Protein AF-A0A835X5H1-F1 (afdb_monomer_lite)

Secondary s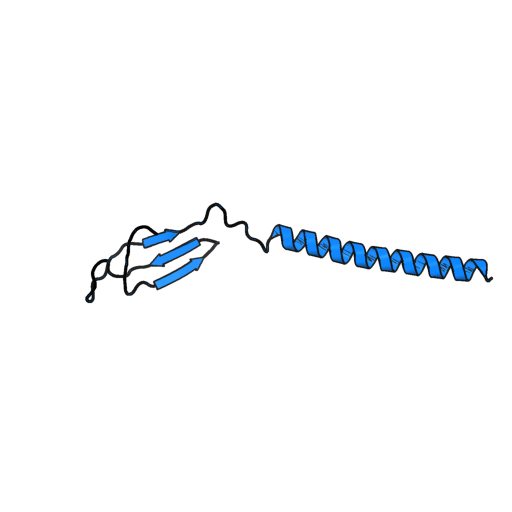tructure (DSSP, 8-state):
--S--BS-EEEEETTEEEEE--BSSTTT-----EEEEE-TT---TTSHHHHHHHHHHHHHHHHHHHHHHHHHHHHHHHT-

Sequence (80 aa):
MPTARHGLGSATVNDRIYVIGGGVVPGLSVSGLNESYYNANYISEFGLTSILVLSFGIGVTIYLLKKYQKQISMSIAENS

Foldseek 3Di:
DPQDFPPWDWDDDPQKIKIAWGASDPDPHIDRDIDIDHDPPPDVCCPVVVVVVVVVVVVVVVVVVVVVVVVVVVVVVVVD

Radius of gyration: 27.89 Å; chains: 1; bounding box: 55×16×74 Å

Structure (mmCIF, N/CA/C/O backbone):
data_AF-A0A835X5H1-F1
#
_entry.id   AF-A0A835X5H1-F1
#
loop_
_atom_site.group_PDB
_atom_site.id
_atom_site.type_symbol
_atom_site.label_atom_id
_atom_site.label_alt_id
_atom_site.label_comp_id
_atom_site.label_asym_id
_atom_site.label_entity_id
_atom_site.label_seq_id
_atom_site.pdbx_PDB_ins_code
_atom_site.Cartn_x
_atom_site.Cartn_y
_atom_site.Cartn_z
_atom_site.occupancy
_atom_site.B_iso_or_equiv
_atom_site.auth_seq_id
_atom_site.auth_comp_id
_atom_site.auth_asym_id
_atom_site.auth_atom_id
_atom_site.pdbx_PDB_model_num
ATOM 1 N N . MET A 1 1 ? 6.032 -5.875 -17.448 1.00 66.12 1 MET A N 1
ATOM 2 C CA . MET A 1 1 ? 6.742 -5.058 -18.454 1.00 66.12 1 MET A CA 1
ATOM 3 C C . MET A 1 1 ? 7.185 -5.971 -19.585 1.00 66.12 1 MET A C 1
ATOM 5 O O . MET A 1 1 ? 7.704 -7.035 -19.268 1.00 66.12 1 MET A O 1
ATOM 9 N N . PRO A 1 2 ? 6.915 -5.627 -20.853 1.00 74.69 2 PRO A N 1
ATOM 10 C CA . PRO A 1 2 ? 7.130 -6.525 -21.990 1.00 74.69 2 PRO A CA 1
ATOM 11 C C . PRO A 1 2 ? 8.585 -6.580 -22.479 1.00 74.69 2 PRO A C 1
ATOM 13 O O . PRO A 1 2 ? 8.961 -7.564 -23.111 1.00 74.69 2 PRO A O 1
ATOM 16 N N . THR A 1 3 ? 9.413 -5.571 -22.184 1.00 73.75 3 THR A N 1
ATOM 17 C CA . THR A 1 3 ? 10.789 -5.517 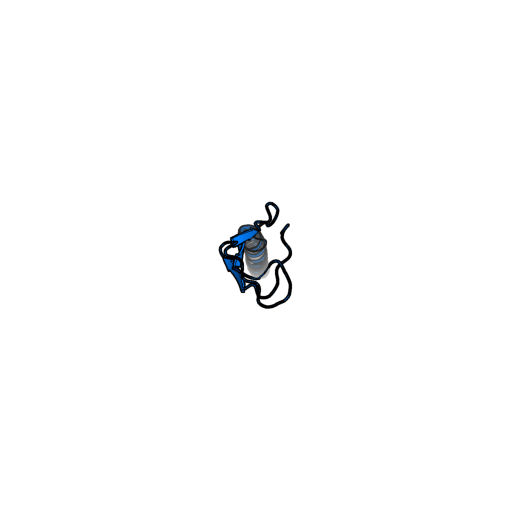-22.697 1.00 73.75 3 THR A CA 1
ATOM 18 C C . THR A 1 3 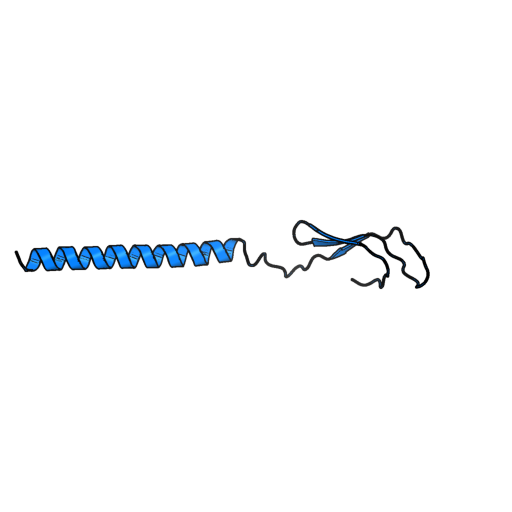? 11.805 -5.941 -21.639 1.00 73.75 3 THR A C 1
ATOM 20 O O . THR A 1 3 ? 11.941 -5.291 -20.602 1.00 73.75 3 THR A O 1
ATOM 23 N N . ALA A 1 4 ? 12.562 -7.007 -21.914 1.00 73.31 4 ALA A N 1
ATOM 24 C CA . ALA A 1 4 ? 13.703 -7.407 -21.092 1.00 73.31 4 ALA A CA 1
ATOM 25 C C . ALA A 1 4 ? 14.871 -6.422 -21.279 1.00 73.31 4 ALA A C 1
ATOM 27 O O . ALA A 1 4 ? 15.233 -6.091 -22.410 1.00 73.31 4 ALA A O 1
ATOM 28 N N . ARG A 1 5 ? 15.449 -5.930 -20.176 1.00 77.75 5 ARG A N 1
ATOM 29 C CA . ARG A 1 5 ? 16.548 -4.951 -20.182 1.00 77.75 5 ARG A CA 1
ATOM 30 C C . ARG A 1 5 ? 17.540 -5.235 -19.052 1.00 77.75 5 ARG A C 1
ATOM 32 O O . ARG A 1 5 ? 17.139 -5.725 -17.999 1.00 77.75 5 ARG A O 1
ATOM 39 N N . HIS A 1 6 ? 18.813 -4.888 -19.242 1.00 74.12 6 HIS A N 1
ATOM 40 C CA . HIS A 1 6 ? 19.859 -4.950 -18.212 1.00 74.12 6 HIS A CA 1
ATOM 41 C C . HIS A 1 6 ? 20.398 -3.549 -17.880 1.00 74.12 6 HIS A C 1
ATOM 43 O O . HIS A 1 6 ? 20.356 -2.658 -18.722 1.00 74.12 6 HIS A O 1
ATOM 49 N N . GLY A 1 7 ? 20.930 -3.337 -16.672 1.00 74.38 7 GLY A N 1
ATOM 50 C CA . GLY A 1 7 ? 21.544 -2.051 -16.292 1.00 74.38 7 GLY A CA 1
ATOM 51 C C . GLY A 1 7 ? 20.574 -0.859 -16.249 1.00 74.38 7 GLY A C 1
ATOM 52 O O . GLY A 1 7 ? 20.974 0.263 -16.542 1.00 74.38 7 GLY A O 1
ATOM 53 N N . LEU A 1 8 ? 19.300 -1.110 -15.937 1.00 80.06 8 LEU A N 1
ATOM 54 C CA . LEU A 1 8 ? 18.244 -0.098 -15.801 1.00 80.06 8 LEU A CA 1
ATOM 55 C C . LEU A 1 8 ? 18.149 0.445 -14.368 1.00 80.06 8 LEU A C 1
ATOM 57 O O . LEU A 1 8 ? 18.414 -0.277 -13.406 1.00 80.06 8 LEU A O 1
ATOM 61 N N . GLY A 1 9 ? 17.713 1.697 -14.231 1.00 80.62 9 GLY A N 1
ATOM 62 C CA . GLY A 1 9 ? 17.263 2.263 -12.958 1.00 80.62 9 GLY A CA 1
ATOM 63 C C . GLY A 1 9 ? 15.756 2.075 -12.784 1.00 80.62 9 GLY A C 1
ATOM 64 O O . GLY A 1 9 ? 15.018 2.082 -13.769 1.00 80.62 9 GLY A O 1
ATOM 65 N N . SER A 1 10 ? 15.277 1.925 -11.547 1.00 83.56 10 SER A N 1
ATOM 66 C CA . SER A 1 10 ? 13.836 1.887 -11.267 1.00 83.56 10 SER A CA 1
ATOM 67 C C . SER A 1 10 ? 13.465 2.726 -10.049 1.00 83.56 10 SER A C 1
ATOM 69 O O . SER A 1 10 ? 14.234 2.789 -9.090 1.00 83.56 10 SER A O 1
ATOM 71 N N . ALA A 1 11 ? 12.303 3.378 -10.100 1.00 81.62 11 ALA A N 1
ATOM 72 C CA . ALA A 1 11 ? 11.771 4.187 -9.007 1.00 81.62 11 ALA A CA 1
ATOM 73 C C . ALA A 1 11 ? 10.239 4.124 -8.966 1.00 81.62 11 ALA A C 1
ATOM 75 O O . ALA A 1 11 ? 9.583 4.076 -10.009 1.00 81.62 11 ALA A O 1
ATOM 76 N N . THR A 1 12 ? 9.672 4.174 -7.761 1.00 80.44 12 THR A N 1
ATOM 77 C CA . THR A 1 12 ? 8.221 4.254 -7.552 1.00 80.44 12 THR A CA 1
ATOM 78 C C . THR A 1 12 ? 7.820 5.697 -7.266 1.00 80.44 12 THR A C 1
ATOM 80 O O . THR A 1 12 ? 8.335 6.303 -6.329 1.00 80.44 12 THR A O 1
ATOM 83 N N . VAL A 1 13 ? 6.892 6.246 -8.053 1.00 78.69 13 VAL A N 1
ATOM 84 C CA . VAL A 1 13 ? 6.338 7.599 -7.870 1.00 78.69 13 VAL A CA 1
ATOM 85 C C . VAL A 1 13 ? 4.834 7.550 -8.118 1.00 78.69 13 VAL A C 1
ATOM 87 O O . VAL A 1 13 ? 4.414 7.124 -9.192 1.00 78.69 13 VAL A O 1
ATOM 90 N N . ASN A 1 14 ? 4.024 8.007 -7.158 1.00 72.62 14 ASN A N 1
ATOM 91 C CA . ASN A 1 14 ? 2.557 8.083 -7.271 1.00 72.62 14 ASN A CA 1
ATOM 92 C C . ASN A 1 14 ? 1.922 6.770 -7.780 1.00 72.62 14 ASN A C 1
ATOM 94 O O . ASN A 1 14 ? 1.273 6.756 -8.827 1.00 72.62 14 ASN A O 1
ATOM 98 N N . ASP A 1 15 ? 2.185 5.660 -7.081 1.00 74.25 15 ASP A N 1
ATOM 99 C CA . ASP A 1 15 ? 1.668 4.311 -7.390 1.00 74.25 15 ASP A CA 1
ATOM 100 C C . ASP A 1 15 ? 2.068 3.750 -8.766 1.00 74.25 15 ASP A C 1
ATOM 102 O O . ASP A 1 15 ? 1.482 2.792 -9.277 1.00 74.25 15 ASP A O 1
ATOM 106 N N . ARG A 1 16 ? 3.091 4.339 -9.389 1.00 73.50 16 ARG A N 1
ATOM 107 C CA . ARG A 1 16 ? 3.643 3.888 -10.664 1.00 73.50 16 ARG A CA 1
ATOM 108 C C . ARG A 1 16 ? 5.097 3.515 -10.497 1.00 73.50 16 ARG A C 1
ATOM 110 O O . ARG A 1 16 ? 5.879 4.265 -9.915 1.00 73.50 16 ARG A O 1
ATOM 117 N N . ILE A 1 17 ? 5.452 2.367 -11.054 1.00 80.31 17 ILE A N 1
ATOM 118 C CA . ILE A 1 17 ? 6.837 1.922 -11.143 1.00 80.31 17 ILE A CA 1
ATOM 119 C C . ILE A 1 17 ? 7.374 2.400 -12.487 1.00 80.31 17 ILE A C 1
ATOM 121 O O . ILE A 1 17 ? 6.852 2.021 -13.538 1.00 80.31 17 ILE A O 1
ATOM 125 N N . TYR A 1 18 ? 8.414 3.222 -12.450 1.00 80.50 18 TYR A N 1
ATOM 126 C CA . TYR A 1 18 ? 9.133 3.693 -13.625 1.00 80.50 18 TYR A CA 1
ATOM 127 C C . TYR A 1 18 ? 10.424 2.907 -13.774 1.00 80.50 18 TYR A C 1
ATOM 129 O O . TYR A 1 18 ? 11.178 2.758 -12.812 1.00 80.50 18 TYR A O 1
ATOM 137 N N . VAL A 1 19 ? 10.678 2.429 -14.986 1.00 83.06 19 VAL A N 1
ATOM 138 C CA . VAL A 1 19 ? 11.943 1.816 -15.384 1.00 83.06 19 VAL A CA 1
ATOM 139 C C . VAL A 1 19 ? 12.608 2.726 -16.409 1.00 83.06 19 VAL A C 1
ATOM 141 O O . VAL A 1 19 ? 12.057 2.981 -17.480 1.00 83.06 19 VAL A O 1
ATOM 144 N N . ILE A 1 20 ? 13.793 3.221 -16.051 1.00 80.56 20 ILE A N 1
ATOM 145 C CA . ILE A 1 20 ? 14.542 4.241 -16.783 1.00 80.56 20 ILE A CA 1
ATOM 146 C C . ILE A 1 20 ? 15.817 3.611 -17.352 1.00 80.56 20 ILE A C 1
ATOM 148 O O . ILE A 1 20 ? 16.682 3.137 -16.608 1.00 80.56 20 ILE A O 1
ATOM 152 N N . GLY A 1 21 ? 15.952 3.653 -18.678 1.00 77.38 21 GLY A N 1
ATOM 153 C CA . GLY A 1 21 ? 17.159 3.234 -19.385 1.00 77.38 21 GLY A CA 1
ATOM 154 C C . GLY A 1 21 ? 17.372 1.715 -19.428 1.00 77.38 21 GLY A C 1
ATOM 155 O O . GLY A 1 21 ? 16.428 0.925 -19.445 1.00 77.38 21 GLY A O 1
ATOM 156 N N . GLY A 1 22 ? 18.643 1.308 -19.475 1.00 78.75 22 GLY A N 1
ATOM 157 C CA . GLY A 1 22 ? 19.069 -0.084 -19.632 1.00 78.75 22 GLY A CA 1
ATOM 158 C C . GLY A 1 22 ? 19.157 -0.557 -21.088 1.00 78.75 22 GLY A C 1
ATOM 159 O O . GLY A 1 22 ? 18.568 0.031 -21.997 1.00 78.75 22 GLY A O 1
ATOM 160 N N . GLY A 1 23 ? 19.935 -1.610 -21.320 1.00 74.81 23 GLY A N 1
ATOM 161 C CA . GLY A 1 23 ? 20.181 -2.216 -22.630 1.00 74.81 23 GLY A CA 1
ATOM 162 C C . GLY A 1 23 ? 19.269 -3.400 -22.908 1.00 74.81 23 GLY A C 1
ATOM 163 O O . GLY A 1 23 ? 19.033 -4.213 -22.020 1.00 74.81 23 GLY A O 1
ATOM 164 N N . VAL A 1 24 ? 18.778 -3.523 -24.142 1.00 73.19 24 VAL A N 1
ATOM 165 C CA . VAL A 1 24 ? 17.958 -4.672 -24.585 1.00 73.19 24 VAL A CA 1
ATOM 166 C C . VAL A 1 24 ? 18.799 -5.901 -24.956 1.00 73.19 24 VAL A C 1
ATOM 168 O O . VAL A 1 24 ? 18.281 -7.011 -24.990 1.00 73.19 24 VAL A O 1
ATOM 171 N N . VAL A 1 25 ? 20.100 -5.714 -25.207 1.00 75.50 25 VAL A N 1
ATOM 172 C CA . VAL A 1 25 ? 21.060 -6.779 -25.535 1.00 75.50 25 VAL A CA 1
ATOM 173 C C . VAL A 1 25 ? 22.181 -6.773 -24.496 1.00 75.50 25 VAL A C 1
ATOM 175 O O . VAL A 1 25 ? 22.709 -5.697 -24.228 1.00 75.50 25 VAL A O 1
ATOM 178 N N . PRO A 1 26 ? 22.585 -7.927 -23.934 1.00 65.31 26 PRO A N 1
ATOM 179 C CA . PRO A 1 26 ? 23.736 -8.003 -23.036 1.00 65.31 26 PRO A CA 1
ATOM 180 C C . PRO A 1 26 ? 25.011 -7.439 -23.683 1.00 65.31 26 PRO A C 1
ATOM 182 O O . PRO A 1 26 ? 25.329 -7.781 -24.818 1.00 65.31 26 PRO A O 1
ATOM 185 N N . GLY A 1 27 ? 25.768 -6.621 -22.945 1.00 64.19 27 GLY A N 1
ATOM 186 C CA . GLY A 1 27 ? 27.082 -6.119 -23.382 1.00 64.19 27 GLY A CA 1
ATOM 187 C C . GLY A 1 27 ? 27.127 -4.609 -23.626 1.00 64.19 27 GLY A C 1
ATOM 188 O O . GLY A 1 27 ? 27.230 -4.167 -24.764 1.00 64.19 27 GLY A O 1
ATOM 189 N N . LEU A 1 28 ? 27.071 -3.818 -22.545 1.00 63.44 28 LEU A N 1
ATOM 190 C CA . LEU A 1 28 ? 27.141 -2.341 -22.547 1.00 63.44 28 LEU A CA 1
ATOM 191 C C . LEU A 1 28 ? 26.142 -1.629 -23.487 1.00 63.44 28 LEU A C 1
ATOM 193 O O . LEU A 1 28 ? 26.309 -0.449 -23.789 1.00 63.44 28 LEU A O 1
ATOM 197 N N . SER A 1 29 ? 25.078 -2.313 -23.919 1.00 70.38 29 SER A N 1
ATOM 198 C CA . SER A 1 29 ? 23.993 -1.694 -24.679 1.00 70.38 29 SER A CA 1
ATOM 199 C C . SER A 1 29 ? 23.230 -0.706 -23.794 1.00 70.38 29 SER A C 1
ATOM 201 O O . SER A 1 29 ? 22.953 -0.980 -22.626 1.00 70.38 29 SER A O 1
ATOM 203 N N . VAL A 1 30 ? 22.859 0.439 -24.358 1.00 67.62 30 VAL A N 1
ATOM 204 C CA . VAL A 1 30 ? 22.012 1.448 -23.716 1.00 67.62 30 VAL A CA 1
ATOM 205 C C . VAL A 1 30 ? 20.848 1.775 -24.641 1.00 67.62 30 VAL A C 1
ATOM 207 O O . VAL A 1 30 ? 21.038 1.987 -25.836 1.00 67.62 30 VAL A O 1
ATOM 210 N N . SER A 1 31 ? 19.633 1.807 -24.095 1.00 66.19 31 SER A N 1
ATOM 211 C CA . SER A 1 31 ? 18.430 2.229 -24.815 1.00 66.19 31 SER A CA 1
ATOM 212 C C . SER A 1 31 ? 17.807 3.456 -24.150 1.00 66.19 31 SER A C 1
ATOM 214 O O . SER A 1 31 ? 17.778 3.557 -22.926 1.00 66.19 31 SER A O 1
ATOM 216 N N . GLY A 1 32 ? 17.286 4.384 -24.957 1.00 69.69 32 GLY A N 1
ATOM 217 C CA . GLY A 1 32 ? 16.552 5.569 -24.488 1.00 69.69 32 GLY A CA 1
ATOM 218 C C . GLY A 1 32 ? 15.077 5.301 -24.168 1.00 69.69 32 GLY A C 1
ATOM 219 O O . GLY A 1 32 ? 14.268 6.223 -24.198 1.00 69.69 32 GLY A O 1
ATOM 220 N N . LEU A 1 33 ? 14.699 4.042 -23.942 1.00 71.12 33 LEU A N 1
ATOM 221 C CA . LEU A 1 33 ? 13.310 3.661 -23.705 1.00 71.12 33 LEU A CA 1
ATOM 222 C C . LEU A 1 33 ? 12.955 3.855 -22.223 1.00 71.12 33 LEU A C 1
ATOM 224 O O . LEU A 1 33 ? 13.719 3.485 -21.334 1.00 71.12 33 LEU A O 1
ATOM 228 N N . ASN A 1 34 ? 11.780 4.434 -21.979 1.00 70.44 34 ASN A N 1
ATOM 229 C CA . ASN A 1 34 ? 11.209 4.656 -20.654 1.00 70.44 34 ASN A CA 1
ATOM 230 C C . ASN A 1 34 ? 9.863 3.931 -20.587 1.00 70.44 34 ASN A C 1
ATOM 232 O O . ASN A 1 34 ? 8.957 4.245 -21.362 1.00 70.44 34 ASN A O 1
ATOM 236 N N . GLU A 1 35 ? 9.733 2.961 -19.685 1.00 77.25 35 GLU A N 1
ATOM 237 C CA . GLU A 1 35 ? 8.498 2.197 -19.496 1.00 77.25 35 GLU A CA 1
ATOM 238 C C . GLU A 1 35 ? 7.950 2.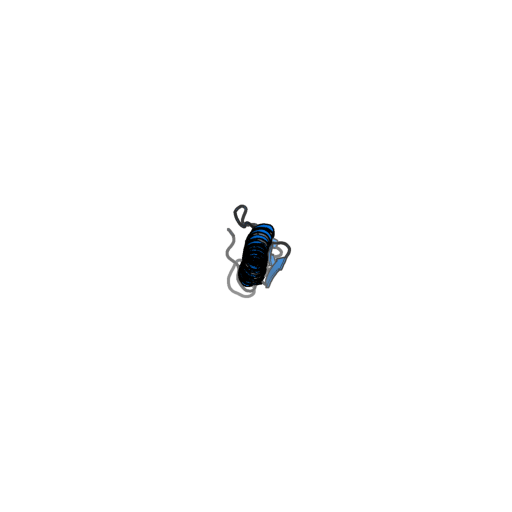451 -18.092 1.00 77.25 35 GLU A C 1
ATOM 240 O O . GLU A 1 35 ? 8.678 2.412 -17.099 1.00 77.25 35 GLU A O 1
ATOM 245 N N . SER A 1 36 ? 6.644 2.705 -18.007 1.00 71.69 36 SER A N 1
ATOM 246 C CA . SER A 1 36 ? 5.938 2.810 -16.731 1.00 71.69 36 SER A CA 1
ATOM 247 C C . SER A 1 36 ? 4.965 1.651 -16.586 1.00 71.69 36 SER A C 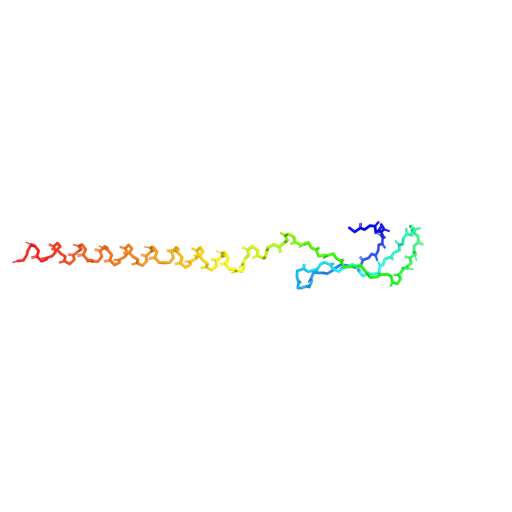1
ATOM 249 O O . SER A 1 36 ? 4.273 1.275 -17.534 1.00 71.69 36 SER A O 1
ATOM 251 N N . TYR A 1 37 ? 4.926 1.073 -15.393 1.00 74.00 37 TYR A N 1
ATOM 252 C CA . TYR A 1 37 ? 3.940 0.082 -15.004 1.00 74.00 37 TYR A CA 1
ATOM 253 C C . TYR A 1 37 ? 3.007 0.691 -13.964 1.00 74.00 37 TYR A C 1
ATOM 255 O O . TYR A 1 37 ? 3.443 1.194 -12.926 1.00 74.00 37 TYR A O 1
ATOM 263 N N . TYR A 1 38 ? 1.715 0.623 -14.264 1.00 68.75 38 TYR A N 1
ATOM 264 C CA . TYR A 1 38 ? 0.633 0.942 -13.350 1.00 68.75 38 TYR A CA 1
ATOM 265 C C . TYR A 1 38 ? -0.199 -0.324 -13.172 1.00 68.75 38 TYR A C 1
ATOM 267 O O . TYR A 1 38 ? -0.709 -0.875 -14.150 1.00 68.75 38 TYR A O 1
ATOM 275 N N . ASN A 1 39 ? -0.315 -0.807 -11.940 1.00 69.00 39 ASN A N 1
ATOM 276 C CA . ASN A 1 39 ? -1.232 -1.894 -11.639 1.00 69.00 39 ASN A CA 1
ATOM 277 C C . ASN A 1 39 ? -2.623 -1.289 -11.413 1.00 69.00 39 ASN A C 1
ATOM 279 O O . ASN A 1 39 ? -2.855 -0.642 -10.398 1.00 69.00 39 ASN A O 1
ATOM 283 N N . ALA A 1 40 ? -3.542 -1.513 -12.354 1.00 64.69 40 ALA A N 1
ATOM 284 C CA . ALA A 1 40 ? -4.914 -1.006 -12.276 1.00 64.69 40 ALA A CA 1
ATOM 285 C C . ALA A 1 40 ? -5.718 -1.563 -11.084 1.00 64.69 40 ALA A C 1
ATOM 287 O O . ALA A 1 40 ? -6.740 -0.990 -10.721 1.00 64.69 40 ALA A O 1
ATOM 288 N N . ASN A 1 41 ? -5.244 -2.649 -10.468 1.00 64.62 41 ASN A N 1
ATOM 289 C CA . ASN A 1 41 ? -5.833 -3.268 -9.283 1.00 64.62 41 ASN A CA 1
ATOM 290 C C . ASN A 1 41 ? -5.073 -2.916 -7.992 1.00 64.62 41 ASN A C 1
ATOM 292 O O . ASN A 1 41 ? -5.381 -3.478 -6.943 1.00 64.62 41 ASN A O 1
ATOM 296 N N . TYR A 1 42 ? -4.075 -2.023 -8.041 1.00 64.81 42 TYR A N 1
ATOM 297 C CA . TYR A 1 42 ? -3.434 -1.511 -6.832 1.00 64.81 42 TYR A CA 1
ATOM 298 C C . TYR A 1 42 ? -4.347 -0.466 -6.193 1.00 64.81 42 TYR A C 1
ATOM 300 O O . TYR A 1 42 ? -4.348 0.713 -6.546 1.00 64.81 42 TYR A O 1
ATOM 308 N N . ILE A 1 43 ? -5.177 -0.939 -5.272 1.00 58.53 43 ILE A N 1
ATOM 309 C CA . ILE A 1 43 ? -5.901 -0.101 -4.326 1.00 58.53 43 ILE A CA 1
ATOM 310 C C . ILE A 1 43 ? -4.841 0.373 -3.326 1.00 58.53 43 ILE A C 1
ATOM 312 O O . ILE A 1 43 ? -4.110 -0.465 -2.811 1.00 58.53 43 ILE A O 1
ATOM 316 N N . SER A 1 44 ? -4.711 1.673 -3.037 1.00 64.00 44 SER A N 1
ATOM 317 C CA . SER A 1 44 ? -3.821 2.120 -1.954 1.00 64.00 44 SER A CA 1
ATOM 318 C C . SER A 1 44 ? -4.354 1.566 -0.625 1.00 64.00 44 SER A C 1
ATOM 320 O O . SER A 1 44 ? -5.192 2.184 0.033 1.00 64.00 44 SER A O 1
ATOM 322 N N . GLU A 1 45 ? -3.880 0.382 -0.239 1.00 60.66 45 GLU A N 1
ATOM 323 C CA . GLU A 1 45 ? -4.330 -0.418 0.912 1.00 60.66 45 GLU A CA 1
ATOM 324 C C . GLU A 1 45 ? -4.233 0.336 2.252 1.00 60.66 45 GLU A C 1
ATOM 326 O O . GLU A 1 45 ? -4.866 -0.047 3.235 1.00 60.66 45 GLU A O 1
ATOM 331 N N . PHE A 1 46 ? -3.491 1.446 2.281 1.00 65.38 46 PHE A N 1
ATOM 332 C CA . PHE A 1 46 ? -3.239 2.268 3.463 1.00 65.38 46 PHE A CA 1
ATOM 333 C C . PHE A 1 46 ? -3.986 3.607 3.485 1.00 65.38 46 PHE A C 1
ATOM 335 O O . PHE A 1 46 ? -3.810 4.362 4.438 1.00 65.38 46 PHE A O 1
ATOM 342 N N . GLY A 1 47 ? -4.797 3.926 2.471 1.00 70.19 47 GLY A N 1
ATOM 343 C CA . GLY A 1 47 ? -5.467 5.226 2.359 1.00 70.19 47 GLY A CA 1
ATOM 344 C C . GLY A 1 47 ? -6.740 5.325 3.202 1.00 70.19 47 GLY A C 1
ATOM 345 O O . GLY A 1 47 ? -6.721 5.753 4.349 1.00 70.19 47 GLY A O 1
ATOM 346 N N . LEU A 1 48 ? -7.879 4.950 2.619 1.00 73.31 48 LEU A N 1
ATOM 347 C CA . LEU A 1 48 ? -9.198 5.117 3.249 1.00 73.31 48 LEU A CA 1
ATOM 348 C C . LEU A 1 48 ? -9.583 3.947 4.167 1.00 73.31 48 LEU A C 1
ATOM 350 O O . LEU A 1 48 ? -10.238 4.143 5.188 1.00 73.31 48 LEU A O 1
ATOM 354 N N . THR A 1 49 ? -9.161 2.732 3.825 1.00 78.56 49 THR A N 1
ATOM 355 C CA . THR A 1 49 ? -9.419 1.503 4.594 1.00 78.56 49 THR A CA 1
ATOM 356 C C . THR A 1 49 ? -8.793 1.563 5.985 1.00 78.56 49 THR A C 1
ATOM 358 O O . THR A 1 49 ? -9.449 1.227 6.969 1.00 78.56 49 THR A O 1
ATOM 361 N N . SER A 1 50 ? -7.557 2.057 6.086 1.00 82.31 50 SER A N 1
ATOM 362 C CA . SER A 1 50 ? -6.846 2.235 7.357 1.00 82.31 50 SER A CA 1
ATOM 363 C C . SER A 1 50 ? -7.555 3.248 8.264 1.00 82.31 50 SER A C 1
ATOM 365 O O . SER A 1 50 ? -7.766 2.978 9.446 1.00 82.31 50 SER A O 1
ATOM 367 N N . ILE A 1 51 ? -8.011 4.374 7.705 1.00 85.38 51 ILE A N 1
ATOM 368 C CA . ILE A 1 51 ? -8.736 5.422 8.434 1.00 85.38 51 ILE A CA 1
ATOM 369 C C . ILE A 1 51 ? -10.055 4.877 8.987 1.00 85.38 51 ILE A C 1
ATOM 371 O O . ILE A 1 51 ? -10.383 5.145 10.143 1.00 85.38 51 ILE A O 1
ATOM 375 N N . LEU A 1 52 ? -10.796 4.088 8.204 1.00 87.81 52 LEU A N 1
ATOM 376 C CA . LEU A 1 52 ? -12.052 3.475 8.647 1.00 87.81 52 LEU A CA 1
ATOM 377 C C . LEU A 1 52 ? -11.829 2.459 9.772 1.00 87.81 52 LEU A C 1
ATOM 379 O O . LEU A 1 52 ? -12.534 2.505 10.780 1.00 87.81 52 LEU A O 1
ATOM 383 N N . VAL A 1 53 ? -10.826 1.585 9.639 1.00 90.00 53 VAL A N 1
ATOM 384 C CA . VAL A 1 53 ? -10.484 0.585 10.666 1.00 90.00 53 VAL A CA 1
ATOM 385 C C . VAL A 1 53 ? -10.062 1.259 11.974 1.00 90.00 53 VAL A C 1
ATOM 387 O O . VAL A 1 53 ? -10.542 0.883 13.045 1.00 90.00 53 VAL A O 1
ATOM 390 N N . LEU A 1 54 ? -9.222 2.295 11.902 1.00 90.69 54 LEU A N 1
ATOM 391 C CA . LEU A 1 54 ? -8.776 3.040 13.082 1.00 90.69 54 LEU A CA 1
ATOM 392 C C . LEU A 1 54 ? -9.919 3.827 13.725 1.00 90.69 54 LEU A C 1
ATOM 394 O O . LEU A 1 54 ? -10.084 3.785 14.944 1.00 90.69 54 LEU A O 1
ATOM 398 N N . SER A 1 55 ? -10.747 4.490 12.917 1.00 93.62 55 SER A N 1
ATOM 399 C CA . SER A 1 55 ? -11.910 5.241 13.404 1.00 93.62 55 SER A CA 1
ATOM 400 C C . SER A 1 55 ? -12.905 4.324 14.113 1.00 93.62 55 SER A C 1
ATOM 402 O O . SER A 1 55 ? -13.434 4.680 15.167 1.00 93.62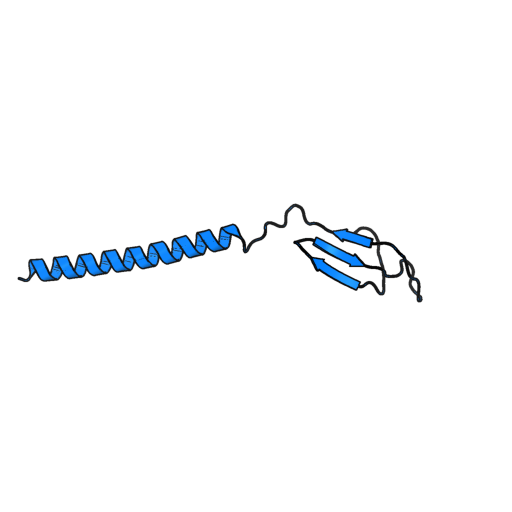 55 SER A O 1
ATOM 404 N N . PHE A 1 56 ? -13.114 3.114 13.587 1.00 95.94 56 PHE A N 1
ATOM 405 C CA . PHE A 1 56 ? -13.958 2.108 14.224 1.00 95.94 56 PHE A CA 1
ATOM 406 C C . PHE A 1 56 ? -13.359 1.618 15.549 1.00 95.94 56 PHE A C 1
ATOM 408 O O . PHE A 1 56 ? -14.050 1.619 16.567 1.00 95.94 56 PHE A O 1
ATOM 415 N N . GLY A 1 57 ? -12.068 1.273 15.579 1.00 95.56 57 GLY A N 1
ATOM 416 C CA . GLY A 1 57 ? -11.385 0.829 16.801 1.00 95.56 57 GLY A CA 1
ATOM 417 C C . GLY A 1 57 ? -11.390 1.883 17.915 1.00 95.56 57 GLY A C 1
ATOM 418 O O . GLY A 1 57 ? -11.712 1.581 19.069 1.00 95.56 57 GLY A O 1
ATOM 419 N N . ILE A 1 58 ? -11.107 3.142 17.571 1.00 97.00 58 ILE A N 1
ATOM 420 C CA . ILE A 1 58 ? -11.171 4.275 18.506 1.00 97.00 58 ILE A CA 1
ATOM 421 C C . ILE A 1 58 ? -12.612 4.483 18.989 1.00 97.00 58 ILE A C 1
ATOM 423 O O . ILE A 1 58 ? -12.842 4.627 20.192 1.00 97.00 58 ILE A O 1
ATOM 427 N N . GLY A 1 59 ? -13.592 4.438 18.083 1.00 96.94 59 GLY A N 1
ATOM 428 C CA . GLY A 1 59 ? -15.010 4.575 18.417 1.00 96.94 59 GLY A CA 1
ATOM 429 C C . GLY A 1 59 ? -15.494 3.511 19.403 1.00 96.94 59 GLY A C 1
ATOM 430 O O . GLY A 1 59 ? -16.127 3.847 20.406 1.00 96.94 59 GLY A O 1
ATOM 431 N N . VAL A 1 60 ? -15.138 2.243 19.177 1.00 97.44 60 VAL A N 1
ATOM 432 C CA . VAL A 1 60 ? -15.455 1.130 20.089 1.00 97.44 60 VAL A CA 1
ATOM 433 C C . VAL A 1 60 ? -14.796 1.338 21.452 1.00 97.44 60 VAL A C 1
ATOM 435 O O . VAL A 1 60 ? -15.454 1.187 22.481 1.00 97.44 60 VAL A O 1
ATOM 438 N N . THR A 1 61 ? -13.528 1.748 21.475 1.00 95.44 61 THR A N 1
ATOM 439 C CA . THR A 1 61 ? -12.789 1.997 22.722 1.00 95.44 61 THR A CA 1
ATOM 440 C C . THR A 1 61 ? -13.456 3.098 23.550 1.00 95.44 61 THR A C 1
ATOM 442 O O . THR A 1 61 ? -13.750 2.905 24.731 1.00 95.44 61 THR A O 1
ATOM 445 N N . ILE A 1 62 ? -13.786 4.233 22.928 1.00 96.81 62 ILE A N 1
ATOM 446 C CA . ILE A 1 62 ? -14.480 5.349 23.589 1.00 96.81 62 ILE A CA 1
ATOM 447 C C . ILE A 1 62 ? -15.875 4.924 24.064 1.00 96.81 62 ILE A C 1
ATOM 449 O O . ILE A 1 62 ? -16.293 5.283 25.168 1.00 96.81 62 ILE A O 1
ATOM 453 N N . TYR A 1 63 ? -16.600 4.150 23.256 1.00 97.12 63 TYR A N 1
ATOM 454 C CA . TYR A 1 63 ? -17.922 3.642 23.614 1.00 97.12 63 TYR A CA 1
ATOM 455 C C . TYR A 1 63 ? -17.875 2.758 24.865 1.00 97.12 63 TYR A C 1
ATOM 457 O O . TYR A 1 63 ? -18.674 2.954 25.784 1.00 97.12 63 TYR A O 1
ATOM 465 N N . LEU A 1 64 ? -16.924 1.824 24.935 1.00 95.88 64 LEU A N 1
ATOM 466 C CA . LEU A 1 64 ? -16.759 0.945 26.092 1.00 95.88 64 LEU A CA 1
ATOM 467 C C . LEU A 1 64 ? -16.395 1.734 27.353 1.00 95.88 64 LEU A C 1
ATOM 469 O O . LEU A 1 64 ? -16.981 1.483 28.405 1.00 95.88 64 LEU A O 1
ATOM 473 N N . LEU A 1 65 ? -15.520 2.739 27.245 1.00 94.12 65 LEU A N 1
ATOM 474 C CA . LEU A 1 65 ? -15.176 3.614 28.370 1.00 94.12 65 LEU A CA 1
ATOM 475 C C . LEU A 1 65 ? -16.395 4.390 28.883 1.00 94.12 65 LEU A C 1
ATOM 477 O O . LEU A 1 65 ? -16.662 4.386 30.085 1.00 94.12 65 LEU A O 1
ATOM 481 N N . LYS A 1 66 ? -17.195 4.986 27.988 1.00 95.50 66 LYS A N 1
ATOM 482 C CA . LYS A 1 66 ? -18.444 5.668 28.374 1.00 95.50 66 LYS A CA 1
ATOM 483 C C . LYS A 1 66 ? -19.447 4.706 29.010 1.00 95.50 66 LYS A C 1
ATOM 485 O O . LYS A 1 66 ? -20.097 5.050 29.996 1.00 95.50 66 LYS A O 1
ATOM 490 N N . LYS A 1 67 ? -19.568 3.490 28.468 1.00 95.25 67 LYS A N 1
ATOM 491 C CA . LYS A 1 67 ? -20.448 2.446 29.008 1.00 95.25 67 LYS A CA 1
ATOM 492 C C . LYS A 1 67 ? -20.000 1.991 30.400 1.00 95.25 67 LYS A C 1
ATOM 494 O O . LYS A 1 67 ? -20.851 1.726 31.247 1.00 95.25 67 LYS A O 1
ATOM 499 N N . TYR A 1 68 ? -18.695 1.907 30.642 1.00 94.00 68 TYR A N 1
ATOM 500 C CA . TYR A 1 68 ? -18.127 1.544 31.939 1.00 94.00 68 TYR A CA 1
ATOM 501 C C . TYR A 1 68 ? -18.334 2.652 32.979 1.00 94.00 68 TYR A C 1
ATOM 503 O O . TYR A 1 68 ? -18.843 2.385 34.065 1.00 94.00 68 TYR A O 1
ATOM 511 N N . GLN A 1 69 ? -18.062 3.911 32.615 1.00 93.00 69 GLN A N 1
ATOM 512 C CA . GLN A 1 69 ? -18.329 5.064 33.484 1.00 93.00 69 GLN A CA 1
ATOM 513 C C . GLN A 1 69 ? -19.803 5.140 33.895 1.00 93.00 69 GLN A C 1
ATOM 515 O O . GLN A 1 69 ? -20.100 5.300 35.076 1.00 93.00 69 GLN A O 1
ATOM 520 N N . LYS A 1 70 ? -20.731 4.949 32.947 1.00 92.94 70 LYS A N 1
ATOM 521 C CA . LYS A 1 70 ? -22.171 4.953 33.240 1.00 92.94 70 LYS A CA 1
ATOM 522 C C . LYS A 1 70 ? -22.556 3.869 34.253 1.00 92.94 70 LYS A C 1
ATOM 524 O O . LYS A 1 70 ? -23.354 4.139 35.144 1.00 92.94 70 LYS A O 1
ATOM 529 N N . GLN A 1 71 ? -22.001 2.661 34.128 1.00 87.88 71 GLN A N 1
ATOM 530 C CA . GLN A 1 71 ? -22.257 1.563 35.071 1.00 87.88 71 GLN A CA 1
ATOM 531 C C . GLN A 1 71 ? -21.779 1.896 36.486 1.00 87.88 71 GLN A C 1
ATOM 533 O O . GLN A 1 71 ? -22.525 1.674 37.434 1.00 87.88 71 GLN A O 1
ATOM 538 N N . ILE A 1 72 ? -20.593 2.494 36.623 1.00 90.69 72 ILE A N 1
ATOM 539 C CA . ILE A 1 72 ? -20.079 2.943 37.924 1.00 90.69 72 ILE A CA 1
ATOM 540 C C . ILE A 1 72 ? -21.009 3.990 38.542 1.00 90.69 72 ILE A C 1
ATOM 542 O O . ILE A 1 72 ? -21.387 3.859 39.701 1.00 90.69 72 ILE A O 1
ATOM 546 N N . SER A 1 73 ? -21.423 5.003 37.777 1.00 89.00 73 SER A N 1
ATOM 547 C CA . SER A 1 73 ? -22.313 6.050 38.293 1.00 89.00 73 SER A CA 1
ATOM 548 C C . SER A 1 73 ? -23.664 5.503 38.761 1.00 89.00 73 SER A C 1
ATOM 550 O O . SER A 1 73 ? -24.168 5.945 39.788 1.00 89.00 73 SER A O 1
ATOM 552 N N . MET A 1 74 ? -24.239 4.534 38.039 1.00 88.25 74 MET A N 1
ATOM 553 C CA . MET A 1 74 ? -25.499 3.891 38.436 1.00 88.25 74 MET A CA 1
ATOM 554 C C . MET A 1 74 ? -25.326 3.025 39.692 1.00 88.25 74 MET A C 1
ATOM 556 O O . MET A 1 74 ? -26.166 3.088 40.580 1.00 88.25 74 MET A O 1
ATOM 560 N N . SER A 1 75 ? -24.215 2.289 39.809 1.00 86.38 75 SER A N 1
ATOM 561 C CA . SER A 1 75 ? -23.906 1.483 40.999 1.00 86.38 75 SER A CA 1
ATOM 562 C C . SER A 1 75 ? -23.679 2.335 42.254 1.00 86.38 75 SER A C 1
ATOM 564 O O . SER A 1 75 ? -24.082 1.931 43.340 1.00 86.38 75 SER A O 1
ATOM 566 N N . ILE A 1 76 ? -23.067 3.516 42.119 1.00 87.12 76 ILE A N 1
ATOM 567 C CA . ILE A 1 76 ? -22.896 4.453 43.240 1.00 87.12 76 ILE A CA 1
ATOM 568 C C . ILE A 1 76 ? -24.252 5.016 43.688 1.00 87.12 76 ILE A C 1
ATOM 570 O O . ILE A 1 76 ? -24.481 5.119 44.887 1.00 87.12 76 ILE A O 1
ATOM 574 N N . ALA A 1 77 ? -25.143 5.349 42.747 1.00 83.81 77 ALA A N 1
ATOM 575 C CA . ALA A 1 77 ? -26.464 5.908 43.045 1.00 83.81 77 ALA A CA 1
ATOM 576 C C . ALA A 1 77 ? -27.442 4.899 43.676 1.00 83.81 77 ALA A C 1
ATOM 578 O O . ALA A 1 77 ? -28.359 5.301 44.379 1.00 83.81 77 ALA A O 1
ATOM 579 N N . GLU A 1 78 ? -27.277 3.600 43.413 1.00 89.38 78 GLU A N 1
ATOM 580 C CA . GLU A 1 78 ? -28.083 2.540 44.037 1.00 89.38 78 GLU A CA 1
ATOM 581 C C . GLU A 1 78 ? -27.683 2.280 45.500 1.00 89.38 78 GLU A C 1
ATOM 583 O O . GLU A 1 78 ? -28.512 1.859 46.302 1.00 89.38 78 GLU A O 1
ATOM 588 N N . ASN A 1 79 ? -26.422 2.544 45.858 1.00 80.06 79 ASN A N 1
ATOM 589 C CA . ASN A 1 79 ? -25.865 2.277 47.188 1.00 80.06 79 ASN A CA 1
ATOM 590 C C . ASN A 1 79 ? -25.804 3.526 48.099 1.00 80.06 79 ASN A C 1
ATOM 592 O O . ASN A 1 79 ? -25.108 3.507 49.117 1.00 80.06 79 ASN A O 1
ATOM 596 N N . SER A 1 80 ? -26.482 4.614 47.715 1.00 66.88 80 SER A N 1
ATOM 597 C CA . SER A 1 80 ? -26.612 5.880 48.457 1.00 66.88 80 SER A CA 1
ATOM 598 C C . SER A 1 80 ? -28.061 6.140 48.837 1.00 66.88 80 SER A C 1
ATOM 600 O O . SER A 1 80 ? -28.303 6.511 50.004 1.00 66.88 80 SER A O 1
#

pLDDT: mean 79.62, std 10.85, range [58.53, 97.44]